Protein AF-A0A365YES0-F1 (afdb_monomer_lite)

Foldseek 3Di:
DPPDDDDDDDDDDDLVRLVVVLVVLVVVLVVLVVVLVCQVVVDDDDHNVVSVVVSVVSVLVSVLSVCVSVPDDPVVSVVVVVVVVVVVPDDDDDPPPDDDD

Structure (mmCIF, N/CA/C/O backbone):
data_AF-A0A365YES0-F1
#
_entry.id   AF-A0A365YES0-F1
#
loop_
_atom_site.group_PDB
_atom_site.id
_atom_site.type_symbol
_atom_site.label_atom_id
_atom_site.label_alt_id
_atom_site.label_comp_id
_atom_site.label_asym_id
_atom_site.label_entity_id
_atom_site.label_seq_id
_atom_site.pdbx_PDB_ins_code
_atom_site.Cartn_x
_atom_site.Cartn_y
_atom_site.Cartn_z
_atom_site.occupancy
_atom_site.B_iso_or_equiv
_atom_site.auth_seq_id
_atom_site.auth_comp_id
_atom_site.auth_asym_id
_atom_site.auth_atom_id
_atom_site.pdbx_PDB_model_num
ATOM 1 N N . MET A 1 1 ? 3.781 -22.588 -14.615 1.00 40.72 1 MET A N 1
ATOM 2 C CA . MET A 1 1 ? 3.786 -21.849 -13.334 1.00 40.72 1 MET A CA 1
ATOM 3 C C . MET A 1 1 ? 3.385 -22.807 -12.224 1.00 40.72 1 MET A C 1
ATOM 5 O O . MET A 1 1 ? 2.297 -23.363 -12.284 1.00 40.72 1 MET A O 1
ATOM 9 N N . THR A 1 2 ? 4.263 -23.078 -11.260 1.00 44.66 2 THR A N 1
ATOM 10 C CA . THR A 1 2 ? 3.923 -23.887 -10.082 1.00 44.66 2 THR A CA 1
ATOM 11 C C . THR A 1 2 ? 2.997 -23.066 -9.193 1.00 44.66 2 THR A C 1
ATOM 13 O O . THR A 1 2 ? 3.426 -22.099 -8.566 1.00 44.66 2 THR A O 1
ATOM 16 N N . ASN A 1 3 ? 1.715 -23.427 -9.184 1.00 56.94 3 ASN A N 1
ATOM 17 C CA . ASN A 1 3 ? 0.699 -22.781 -8.366 1.00 56.94 3 ASN A CA 1
ATOM 18 C C . ASN A 1 3 ? 0.967 -23.164 -6.904 1.00 56.94 3 ASN A C 1
ATOM 20 O O . ASN A 1 3 ? 0.573 -24.239 -6.449 1.00 56.94 3 ASN A O 1
ATOM 24 N N . ARG A 1 4 ? 1.768 -22.356 -6.195 1.00 71.62 4 ARG A N 1
ATOM 25 C CA . ARG A 1 4 ? 2.003 -22.593 -4.768 1.00 71.62 4 ARG A CA 1
ATOM 26 C C . ARG A 1 4 ? 0.661 -22.426 -4.055 1.00 71.62 4 ARG A C 1
ATOM 28 O O . ARG A 1 4 ? -0.029 -21.446 -4.332 1.00 71.62 4 ARG A O 1
ATOM 35 N N . PRO A 1 5 ? 0.289 -23.347 -3.153 1.00 78.00 5 PRO A N 1
ATOM 36 C CA . PRO A 1 5 ? -0.969 -23.235 -2.434 1.00 78.00 5 PRO A CA 1
ATOM 37 C C . PRO A 1 5 ? -1.022 -21.896 -1.696 1.00 78.00 5 PRO A C 1
ATOM 39 O O . PRO A 1 5 ? -0.046 -21.493 -1.051 1.00 78.00 5 PRO A O 1
ATOM 42 N N . ARG A 1 6 ? -2.162 -21.210 -1.820 1.00 76.81 6 ARG A N 1
ATOM 43 C CA . ARG A 1 6 ? -2.435 -19.974 -1.087 1.00 76.81 6 ARG A CA 1
ATOM 44 C C . ARG A 1 6 ? -2.355 -20.267 0.409 1.00 76.81 6 ARG A C 1
ATOM 46 O O . ARG A 1 6 ? -2.816 -21.311 0.865 1.00 76.81 6 ARG A O 1
ATOM 53 N N . LYS A 1 7 ? -1.736 -19.355 1.153 1.00 82.75 7 LYS A N 1
ATOM 54 C CA . LYS A 1 7 ? -1.705 -19.391 2.614 1.00 82.75 7 LYS A CA 1
ATOM 55 C C . LYS A 1 7 ? -2.470 -18.185 3.124 1.00 82.75 7 LYS A C 1
ATOM 57 O O . LYS A 1 7 ? -2.128 -17.063 2.761 1.00 82.75 7 LYS A O 1
ATOM 62 N N . ASP A 1 8 ? -3.468 -18.439 3.955 1.00 83.38 8 ASP A N 1
ATOM 63 C CA . ASP A 1 8 ? -4.287 -17.403 4.569 1.00 83.38 8 ASP A CA 1
ATOM 64 C C . ASP A 1 8 ? -3.839 -17.188 6.015 1.00 83.38 8 ASP A C 1
ATOM 66 O O . ASP A 1 8 ? -3.616 -18.142 6.764 1.00 83.38 8 ASP A O 1
ATOM 70 N N . ILE A 1 9 ? -3.678 -15.922 6.398 1.00 84.25 9 ILE A N 1
ATOM 71 C CA . ILE A 1 9 ? -3.339 -15.517 7.762 1.00 84.25 9 ILE A CA 1
ATOM 72 C C . ILE A 1 9 ? -4.460 -14.608 8.248 1.00 84.25 9 ILE A C 1
ATOM 74 O O . ILE A 1 9 ? -4.739 -13.578 7.637 1.00 84.25 9 ILE A O 1
ATOM 78 N N . HIS A 1 10 ? -5.103 -14.994 9.349 1.00 87.44 10 HIS A N 1
ATOM 79 C CA . HIS A 1 10 ? -6.107 -14.172 10.009 1.00 87.44 10 HIS A CA 1
ATOM 80 C C . HIS A 1 10 ? -5.431 -13.328 11.090 1.00 87.44 10 HIS A C 1
ATOM 82 O O . HIS A 1 10 ? -4.903 -13.871 12.061 1.00 87.44 10 HIS A O 1
ATOM 88 N N . LEU A 1 11 ? -5.433 -12.009 10.913 1.00 86.69 11 LEU A N 1
ATOM 89 C CA . LEU A 1 11 ? -4.833 -11.064 11.850 1.00 86.69 11 LEU A CA 1
ATOM 90 C C . LEU A 1 11 ? -5.926 -10.328 12.623 1.00 86.69 11 LEU A C 1
ATOM 92 O O . LEU A 1 11 ? -6.952 -9.940 12.069 1.00 86.69 11 LEU A O 1
ATOM 96 N N . SER A 1 12 ? -5.692 -10.120 13.913 1.00 90.25 12 SER A N 1
ATOM 97 C CA . SER A 1 12 ? -6.492 -9.236 14.757 1.00 90.25 12 SER A CA 1
ATOM 98 C C . SER A 1 12 ? -5.528 -8.246 15.384 1.00 90.25 12 SER A C 1
ATOM 100 O O . SER A 1 12 ? -4.673 -8.648 16.168 1.00 90.25 12 SER A O 1
ATOM 102 N N . LEU A 1 13 ? -5.622 -6.990 14.955 1.00 92.44 13 LEU A N 1
ATOM 103 C CA . LEU A 1 13 ? -4.640 -5.951 15.244 1.00 92.44 13 LEU A CA 1
ATOM 104 C C . LEU A 1 13 ? -5.290 -4.805 16.016 1.00 92.44 13 LEU A C 1
ATOM 106 O O . LEU A 1 13 ? -6.451 -4.462 15.773 1.00 92.44 13 LEU A O 1
ATOM 110 N N . THR A 1 14 ? -4.535 -4.213 16.933 1.00 94.25 14 THR A N 1
ATOM 111 C CA . THR A 1 14 ? -4.867 -2.933 17.566 1.00 94.25 14 THR A CA 1
ATOM 112 C C . THR A 1 14 ? -4.584 -1.765 16.612 1.00 94.25 14 THR A C 1
ATOM 114 O O . THR A 1 14 ? -3.979 -1.948 15.556 1.00 94.25 14 THR A O 1
ATOM 117 N N . GLY A 1 15 ? -5.044 -0.555 16.950 1.00 92.75 15 GLY A N 1
ATOM 118 C CA . GLY A 1 15 ? -4.868 0.624 16.088 1.00 92.75 15 GLY A CA 1
ATOM 119 C C . GLY A 1 15 ? -3.399 0.954 15.801 1.00 92.75 15 GLY A C 1
ATOM 120 O O . GLY A 1 15 ? -3.023 1.121 14.649 1.00 92.75 15 GLY A O 1
ATOM 121 N N . ASP A 1 16 ? -2.552 0.929 16.828 1.00 95.88 16 ASP A N 1
ATOM 122 C CA . ASP A 1 16 ? -1.099 1.100 16.707 1.00 95.88 16 ASP A CA 1
ATOM 123 C C . ASP A 1 16 ? -0.455 0.011 15.836 1.00 95.88 16 ASP A C 1
ATOM 125 O O . ASP A 1 16 ? 0.383 0.301 14.988 1.00 95.88 16 ASP A O 1
ATOM 129 N N . GLN A 1 17 ? -0.917 -1.237 15.946 1.00 96.69 17 GLN A N 1
ATOM 130 C CA . GLN A 1 17 ? -0.440 -2.324 15.087 1.00 96.69 17 GLN A CA 1
ATOM 131 C C . GLN A 1 17 ? -0.858 -2.151 13.617 1.00 96.69 17 GLN A C 1
ATOM 133 O O . GLN A 1 17 ? -0.144 -2.604 12.720 1.00 96.69 17 GLN A O 1
ATOM 138 N N . TYR A 1 18 ? -1.997 -1.503 13.345 1.00 95.88 18 TYR A N 1
ATOM 139 C CA . TYR A 1 18 ? -2.378 -1.110 11.985 1.00 95.88 18 TYR A CA 1
ATOM 140 C C . TYR A 1 18 ? -1.462 -0.014 11.430 1.00 95.88 18 TYR A C 1
ATOM 142 O O . TYR A 1 18 ? -1.081 -0.085 10.258 1.00 95.88 18 TYR A O 1
ATOM 150 N N . ASP A 1 19 ? -1.084 0.964 12.250 1.00 95.19 19 ASP A N 1
ATOM 151 C CA . ASP A 1 19 ? -0.173 2.045 11.858 1.00 95.19 19 ASP A CA 1
ATOM 152 C C . ASP A 1 19 ? 1.242 1.512 11.580 1.00 95.19 19 ASP A C 1
ATOM 154 O O . ASP A 1 19 ? 1.854 1.854 10.560 1.00 95.19 19 ASP A O 1
ATOM 158 N N . ASP A 1 20 ? 1.728 0.598 12.423 1.00 97.19 20 ASP A N 1
ATOM 159 C CA . ASP A 1 20 ? 3.001 -0.100 12.231 1.00 97.19 20 ASP A CA 1
ATOM 160 C C . ASP A 1 20 ? 2.995 -0.928 10.938 1.00 97.19 20 ASP A C 1
ATOM 162 O O . ASP A 1 20 ? 3.928 -0.852 10.132 1.00 97.19 20 ASP A O 1
ATOM 166 N N . LEU A 1 21 ? 1.921 -1.690 10.693 1.00 96.56 21 LEU A N 1
ATOM 167 C CA . LEU A 1 21 ? 1.769 -2.476 9.467 1.00 96.56 21 LEU A CA 1
ATOM 168 C C . LEU A 1 21 ? 1.718 -1.579 8.224 1.00 96.56 21 LEU A C 1
ATOM 170 O O . LEU A 1 21 ? 2.346 -1.890 7.212 1.00 96.56 21 LEU A O 1
ATOM 174 N N . THR A 1 22 ? 1.000 -0.460 8.299 1.00 96.94 22 THR A N 1
ATOM 175 C CA . THR A 1 22 ? 0.914 0.531 7.217 1.00 96.94 22 THR A CA 1
ATOM 176 C C . THR A 1 22 ? 2.301 1.085 6.892 1.00 96.94 22 THR A C 1
ATOM 178 O O . THR A 1 22 ? 2.724 1.038 5.736 1.00 96.94 22 THR A O 1
ATOM 181 N N . SER A 1 23 ? 3.049 1.510 7.911 1.00 97.75 23 SER A N 1
ATOM 182 C CA . SER A 1 23 ? 4.405 2.055 7.766 1.00 97.75 23 SER A CA 1
ATOM 183 C C . SER A 1 23 ? 5.391 1.030 7.185 1.00 97.75 23 SER A C 1
ATOM 185 O O . SER A 1 23 ? 6.213 1.350 6.318 1.00 97.75 23 SER A O 1
ATOM 187 N N . ALA A 1 24 ? 5.295 -0.232 7.615 1.00 97.88 24 ALA A N 1
ATOM 188 C CA . ALA A 1 24 ? 6.115 -1.318 7.084 1.00 97.88 24 ALA A CA 1
ATOM 189 C C . ALA A 1 24 ? 5.823 -1.587 5.597 1.00 97.88 24 ALA A C 1
ATOM 191 O O . ALA A 1 24 ? 6.749 -1.746 4.797 1.00 97.88 24 ALA A O 1
ATOM 192 N N . LEU A 1 25 ? 4.545 -1.598 5.205 1.00 97.88 25 LEU A N 1
ATOM 193 C CA . LEU A 1 25 ? 4.131 -1.794 3.814 1.00 97.88 25 LEU A CA 1
ATOM 194 C C . LEU A 1 25 ? 4.558 -0.630 2.912 1.00 97.88 25 LEU A C 1
ATOM 196 O O . LEU A 1 25 ? 5.022 -0.868 1.798 1.00 97.88 25 LEU A O 1
ATOM 200 N N . GLU A 1 26 ? 4.469 0.612 3.386 1.00 98.19 26 GLU A N 1
ATOM 201 C CA . GLU A 1 26 ? 4.973 1.788 2.663 1.00 98.19 26 GLU A CA 1
ATOM 202 C C . GLU A 1 26 ? 6.481 1.708 2.429 1.00 98.19 26 GLU A C 1
ATOM 204 O O . GLU A 1 26 ? 6.950 1.900 1.307 1.00 98.19 26 GLU A O 1
ATOM 209 N N . THR A 1 27 ? 7.239 1.353 3.468 1.00 98.50 27 THR A N 1
ATOM 210 C CA . THR A 1 27 ? 8.692 1.164 3.369 1.00 98.50 27 THR A CA 1
ATOM 211 C C . THR A 1 27 ? 9.039 0.087 2.338 1.00 98.50 27 THR A C 1
ATOM 213 O O . THR A 1 27 ? 9.933 0.270 1.505 1.00 98.50 27 THR A O 1
ATOM 216 N N . GLN A 1 28 ? 8.298 -1.025 2.341 1.00 98.06 28 GLN A N 1
ATOM 217 C CA . GLN A 1 28 ? 8.488 -2.105 1.377 1.00 98.06 28 GLN A CA 1
ATOM 218 C C . GLN A 1 28 ? 8.146 -1.673 -0.056 1.00 98.06 28 GLN A C 1
ATOM 220 O O . GLN A 1 28 ? 8.898 -1.990 -0.980 1.00 98.06 28 GLN A O 1
ATOM 225 N N . ARG A 1 29 ? 7.045 -0.934 -0.252 1.00 98.25 29 ARG A N 1
ATOM 226 C CA . ARG A 1 29 ? 6.653 -0.397 -1.563 1.00 98.25 29 ARG A CA 1
ATOM 227 C C . ARG A 1 29 ? 7.744 0.513 -2.123 1.00 98.25 29 ARG A C 1
ATOM 229 O O . ARG A 1 29 ? 8.196 0.287 -3.241 1.00 98.25 29 ARG A O 1
ATOM 236 N N . ASN A 1 30 ? 8.220 1.465 -1.321 1.00 98.31 30 ASN A N 1
ATOM 237 C CA . ASN A 1 30 ? 9.276 2.400 -1.718 1.00 98.31 30 ASN A CA 1
ATOM 238 C C . ASN A 1 30 ? 10.580 1.660 -2.078 1.00 98.31 30 ASN A C 1
ATOM 240 O O . ASN A 1 30 ? 11.266 2.019 -3.032 1.00 98.31 30 ASN A O 1
ATOM 244 N N . SER A 1 31 ? 10.902 0.577 -1.361 1.00 97.62 31 SER A N 1
ATOM 245 C CA . SER 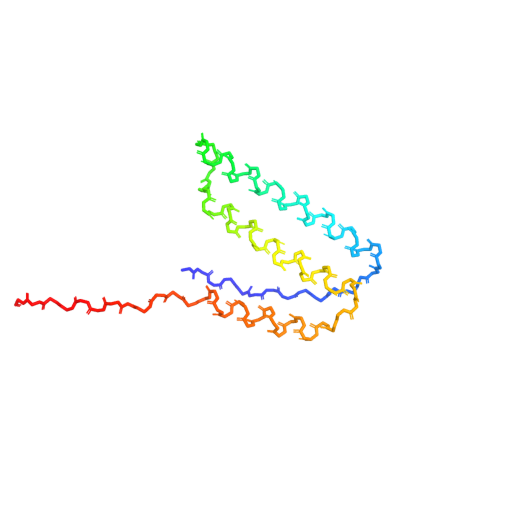A 1 31 ? 12.057 -0.272 -1.692 1.00 97.62 31 SER A CA 1
ATOM 246 C C . SER A 1 31 ? 11.903 -0.937 -3.067 1.00 97.62 31 SER A C 1
ATOM 248 O O . SER A 1 31 ? 12.854 -0.992 -3.843 1.00 97.62 31 SER A O 1
ATOM 250 N N . PHE A 1 32 ? 10.701 -1.412 -3.409 1.00 97.75 32 PHE A N 1
ATOM 251 C CA . PHE A 1 32 ? 10.426 -1.975 -4.735 1.00 97.75 32 PHE A CA 1
ATOM 252 C C . PHE A 1 32 ? 10.417 -0.920 -5.848 1.00 97.75 32 PHE A C 1
ATOM 254 O O . PHE A 1 32 ? 10.867 -1.217 -6.953 1.00 97.75 32 PHE A O 1
ATOM 261 N N . GLU A 1 33 ? 9.973 0.307 -5.574 1.00 97.94 33 GLU A N 1
ATOM 262 C CA . GLU A 1 33 ? 10.093 1.435 -6.511 1.00 97.94 33 GLU A CA 1
ATOM 263 C C . GLU A 1 33 ? 11.565 1.751 -6.816 1.00 97.94 33 GLU A C 1
ATOM 265 O O . GLU A 1 33 ? 11.935 1.958 -7.978 1.00 97.94 33 GLU A O 1
ATOM 270 N N . GLN A 1 34 ? 12.428 1.701 -5.795 1.00 97.44 34 GLN A N 1
ATOM 271 C CA . GLN A 1 34 ? 13.869 1.842 -5.985 1.00 97.44 34 GLN A CA 1
ATOM 272 C C . GLN A 1 34 ? 14.429 0.702 -6.844 1.00 97.44 34 GLN A C 1
ATOM 274 O O . GLN A 1 34 ? 15.148 0.965 -7.802 1.00 97.44 34 GLN A O 1
ATOM 279 N N . PHE A 1 35 ? 14.049 -0.552 -6.583 1.00 97.00 35 PHE A N 1
AT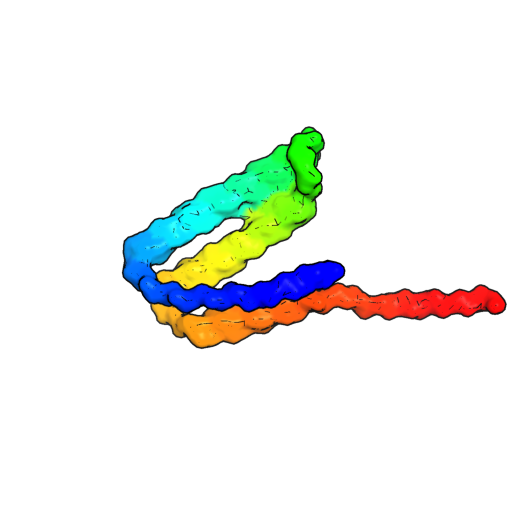OM 280 C CA . PHE A 1 35 ? 14.506 -1.678 -7.404 1.00 97.00 35 PHE A CA 1
ATOM 281 C C . PHE A 1 35 ? 14.018 -1.603 -8.854 1.00 97.00 35 PHE A C 1
ATOM 283 O O . PHE A 1 35 ? 14.763 -1.965 -9.762 1.00 97.00 35 PHE A O 1
ATOM 290 N N . ALA A 1 36 ? 12.805 -1.102 -9.099 1.00 96.62 36 ALA A N 1
ATOM 291 C CA . ALA A 1 36 ? 12.320 -0.857 -10.457 1.00 96.62 36 ALA A CA 1
ATOM 292 C C . ALA A 1 36 ? 13.177 0.200 -11.174 1.00 96.62 36 ALA A C 1
ATOM 294 O O . ALA A 1 36 ? 13.514 0.033 -12.349 1.00 96.62 36 ALA A O 1
ATOM 295 N N . THR A 1 37 ? 13.564 1.253 -10.449 1.00 96.38 37 THR A N 1
ATOM 296 C CA . THR A 1 37 ? 14.459 2.308 -10.944 1.00 96.38 37 THR A CA 1
ATOM 297 C C . THR A 1 37 ? 15.847 1.751 -11.260 1.00 96.38 37 THR A C 1
ATOM 299 O O . THR A 1 37 ? 16.370 1.983 -12.349 1.00 96.38 37 THR A O 1
ATOM 302 N N . ASP A 1 38 ? 16.422 0.964 -10.353 1.00 96.00 38 ASP A N 1
ATOM 303 C CA . ASP A 1 38 ? 17.731 0.331 -10.532 1.00 96.00 38 ASP A CA 1
ATOM 304 C C . ASP A 1 38 ? 17.726 -0.637 -11.726 1.00 96.00 38 ASP A C 1
ATOM 306 O O . ASP A 1 38 ? 18.623 -0.577 -12.571 1.00 96.00 38 ASP A O 1
ATOM 310 N N . ALA A 1 39 ? 16.674 -1.453 -11.862 1.00 95.25 39 ALA A N 1
ATOM 311 C CA . ALA A 1 39 ? 16.485 -2.364 -12.992 1.00 95.25 39 ALA A CA 1
ATOM 312 C C . ALA A 1 39 ? 16.374 -1.622 -14.327 1.00 95.25 39 ALA A C 1
ATOM 314 O O . ALA A 1 39 ? 16.984 -2.035 -15.314 1.00 95.25 39 ALA A O 1
ATOM 315 N N . ASN A 1 40 ? 15.666 -0.489 -14.356 1.00 94.38 40 ASN A N 1
ATOM 316 C CA . ASN A 1 40 ? 15.570 0.351 -15.552 1.00 94.38 40 ASN A CA 1
ATOM 317 C C . ASN A 1 40 ? 16.932 0.950 -15.950 1.00 94.38 40 ASN A C 1
ATOM 319 O O . ASN A 1 40 ? 17.185 1.201 -17.125 1.00 94.38 40 ASN A O 1
ATOM 323 N N . ASN A 1 41 ? 17.824 1.132 -14.976 1.00 94.69 41 ASN A N 1
ATOM 324 C CA . ASN A 1 41 ? 19.195 1.593 -15.182 1.00 94.69 41 ASN A CA 1
ATOM 325 C C . ASN A 1 41 ? 20.191 0.447 -15.456 1.00 94.69 41 ASN A C 1
ATOM 327 O O . ASN A 1 41 ? 21.392 0.693 -15.558 1.00 94.69 41 ASN A O 1
ATOM 331 N N . GLY A 1 42 ? 19.715 -0.797 -15.591 1.00 92.06 42 GLY A N 1
ATOM 332 C CA . GLY A 1 42 ? 20.539 -1.966 -15.908 1.00 92.06 42 GLY A CA 1
ATOM 333 C C . GLY A 1 42 ? 21.189 -2.653 -14.702 1.00 92.06 42 GLY A C 1
ATOM 334 O O . GLY A 1 42 ? 22.095 -3.465 -14.890 1.00 92.06 42 GLY A O 1
ATOM 335 N N . PHE A 1 43 ? 20.748 -2.358 -13.476 1.00 87.44 43 PHE A N 1
ATOM 336 C CA . PHE A 1 43 ? 21.243 -2.986 -12.249 1.00 87.44 43 PHE A CA 1
ATOM 337 C C . PHE A 1 43 ? 20.229 -3.981 -11.665 1.00 87.44 43 PHE A C 1
ATOM 339 O O . PHE A 1 43 ? 19.032 -3.721 -11.634 1.00 87.44 43 PHE A O 1
ATOM 346 N N . GLY A 1 44 ? 20.708 -5.105 -11.125 1.00 84.12 44 GLY A N 1
ATOM 347 C CA . GLY A 1 44 ? 19.869 -6.099 -10.442 1.00 84.12 44 GLY A CA 1
ATOM 348 C C . GLY A 1 44 ? 19.665 -7.398 -11.228 1.00 84.12 44 GLY A C 1
ATOM 349 O O . GLY A 1 44 ? 20.218 -7.592 -12.306 1.00 84.12 44 GLY A O 1
ATOM 350 N N . TYR A 1 45 ? 18.917 -8.331 -10.631 1.00 82.25 45 TYR A N 1
ATOM 351 C CA . TYR A 1 45 ? 18.698 -9.678 -11.183 1.00 82.25 45 TYR A CA 1
ATOM 352 C C . TYR A 1 45 ? 17.357 -9.832 -11.917 1.00 82.25 45 TYR A C 1
ATOM 354 O O . TYR A 1 45 ? 17.213 -10.713 -12.759 1.00 82.25 45 TYR A O 1
ATOM 362 N N . LEU A 1 46 ? 16.371 -8.996 -11.584 1.00 92.94 46 LEU A N 1
ATOM 363 C CA . LEU A 1 46 ? 15.012 -9.052 -12.127 1.00 92.94 46 LEU A CA 1
ATOM 364 C C . LEU A 1 46 ? 14.700 -7.760 -12.876 1.00 92.94 46 LEU A C 1
ATOM 366 O O . LEU A 1 46 ? 15.245 -6.708 -12.542 1.00 92.94 46 LEU A O 1
ATOM 370 N N . ASP A 1 47 ? 13.832 -7.861 -13.878 1.00 92.81 47 ASP A N 1
ATOM 371 C CA . ASP A 1 47 ? 13.484 -6.741 -14.745 1.00 92.81 47 ASP A CA 1
ATOM 372 C C . ASP A 1 47 ? 12.597 -5.691 -14.053 1.00 92.81 47 ASP A C 1
ATOM 374 O O . ASP A 1 47 ? 12.017 -5.900 -12.982 1.00 92.81 47 ASP A O 1
ATOM 378 N N . THR A 1 48 ? 12.494 -4.522 -14.688 1.00 95.19 48 THR A N 1
ATOM 379 C CA . THR A 1 48 ? 11.647 -3.420 -14.221 1.00 95.19 48 THR A CA 1
ATOM 380 C C . THR A 1 48 ? 10.186 -3.845 -14.093 1.00 95.19 48 THR A C 1
ATOM 382 O O . THR A 1 48 ? 9.541 -3.487 -13.112 1.00 95.19 48 THR A O 1
ATOM 385 N N . ALA A 1 49 ? 9.667 -4.641 -15.036 1.00 95.06 49 ALA A N 1
ATOM 386 C CA . ALA A 1 49 ? 8.268 -5.065 -15.050 1.00 95.06 49 ALA A CA 1
ATOM 387 C C . ALA A 1 49 ? 7.905 -5.899 -13.811 1.00 95.06 49 ALA A C 1
ATOM 389 O O . ALA A 1 49 ? 6.849 -5.695 -13.207 1.00 95.06 49 ALA A O 1
ATOM 390 N N . TYR A 1 50 ? 8.800 -6.788 -13.385 1.00 95.12 50 TYR A N 1
ATOM 391 C CA . TYR A 1 50 ? 8.656 -7.568 -12.168 1.00 95.12 50 TYR A CA 1
ATOM 392 C C . TYR A 1 50 ? 8.537 -6.660 -10.942 1.00 95.12 50 TYR A C 1
ATOM 394 O O . TYR A 1 50 ? 7.602 -6.813 -10.151 1.00 95.12 50 TYR A O 1
ATOM 402 N N . TRP A 1 51 ? 9.453 -5.700 -10.781 1.00 96.69 51 TRP A N 1
ATOM 403 C CA . TRP A 1 51 ? 9.440 -4.800 -9.626 1.00 96.69 51 TRP A CA 1
ATOM 404 C C . TRP A 1 51 ? 8.232 -3.866 -9.635 1.00 96.69 51 TRP A C 1
ATOM 406 O O . TRP A 1 51 ? 7.584 -3.717 -8.601 1.00 96.69 51 TRP A O 1
ATOM 416 N N . THR A 1 52 ? 7.849 -3.328 -10.795 1.00 96.50 52 THR A N 1
ATOM 417 C CA . THR A 1 52 ? 6.619 -2.539 -10.951 1.00 96.50 52 THR A CA 1
ATOM 418 C C . THR A 1 52 ? 5.383 -3.342 -10.546 1.00 96.50 52 THR A C 1
ATOM 420 O O . THR A 1 52 ? 4.546 -2.838 -9.797 1.00 96.50 52 THR A O 1
ATOM 423 N N . GLN A 1 53 ? 5.292 -4.613 -10.945 1.00 95.44 53 GLN A N 1
ATOM 424 C CA . GLN A 1 53 ? 4.198 -5.485 -10.516 1.00 95.44 53 GLN A CA 1
ATOM 425 C C . GLN A 1 53 ? 4.189 -5.676 -8.990 1.00 95.44 53 GLN A C 1
ATOM 427 O O . GLN A 1 53 ? 3.125 -5.632 -8.372 1.00 95.44 53 GLN A O 1
ATOM 432 N N . ARG A 1 54 ? 5.358 -5.847 -8.352 1.00 95.94 54 ARG A N 1
ATOM 433 C CA . ARG A 1 54 ? 5.444 -5.939 -6.882 1.00 95.94 54 ARG A CA 1
ATOM 434 C C . ARG A 1 54 ? 5.002 -4.643 -6.193 1.00 95.94 54 ARG A C 1
ATOM 436 O O . ARG A 1 54 ? 4.315 -4.720 -5.179 1.00 95.94 54 ARG A O 1
ATOM 443 N N . VAL A 1 55 ? 5.337 -3.471 -6.741 1.00 97.44 55 VAL A N 1
ATOM 444 C CA . VAL A 1 55 ? 4.850 -2.168 -6.243 1.00 97.44 55 VAL A CA 1
ATOM 445 C C . VAL A 1 55 ? 3.323 -2.120 -6.271 1.00 97.44 55 VAL A C 1
ATOM 447 O O . VAL A 1 55 ? 2.706 -1.776 -5.264 1.00 97.44 55 VAL A O 1
ATOM 450 N N . THR A 1 56 ? 2.706 -2.516 -7.389 1.00 96.31 56 THR A N 1
ATOM 451 C CA . THR A 1 56 ? 1.241 -2.552 -7.522 1.00 96.31 56 THR A CA 1
ATOM 452 C C . THR A 1 56 ? 0.594 -3.483 -6.496 1.00 96.31 56 THR A C 1
ATOM 454 O O . THR A 1 56 ? -0.375 -3.099 -5.846 1.00 96.31 56 THR A O 1
ATOM 457 N N . GLU A 1 57 ? 1.138 -4.684 -6.300 1.00 94.75 57 GLU A N 1
ATOM 458 C CA . GLU A 1 57 ? 0.601 -5.641 -5.325 1.00 94.75 57 GLU A CA 1
ATOM 459 C C . GLU A 1 57 ? 0.701 -5.133 -3.879 1.00 94.75 57 GLU A C 1
ATOM 461 O O . GLU A 1 57 ? -0.256 -5.260 -3.113 1.00 94.75 57 GLU A O 1
ATOM 466 N N . VAL A 1 58 ? 1.827 -4.517 -3.496 1.00 96.81 58 VAL A N 1
ATOM 467 C CA . VAL A 1 58 ? 1.976 -3.926 -2.155 1.00 96.81 58 VAL A CA 1
ATOM 468 C C . VAL A 1 58 ? 1.041 -2.732 -1.980 1.00 96.81 58 VAL A C 1
ATOM 470 O O . VAL A 1 58 ? 0.440 -2.593 -0.919 1.00 96.81 58 VAL A O 1
ATOM 473 N N . GLN A 1 59 ? 0.857 -1.907 -3.013 1.00 97.50 59 GLN A N 1
ATOM 474 C CA . GLN A 1 59 ? -0.089 -0.791 -2.974 1.00 97.50 59 GLN A CA 1
ATOM 475 C C . GLN A 1 59 ? -1.530 -1.278 -2.749 1.00 97.50 59 GLN A C 1
ATOM 477 O O . GLN A 1 59 ? -2.224 -0.752 -1.883 1.00 97.50 59 GLN A O 1
ATOM 482 N N . GLN A 1 60 ? -1.962 -2.335 -3.442 1.00 94.69 60 GLN A N 1
ATOM 483 C CA . GLN A 1 60 ? -3.287 -2.936 -3.238 1.00 94.69 60 GLN A CA 1
ATOM 484 C C . GLN A 1 60 ? -3.475 -3.479 -1.811 1.00 94.69 60 GLN A C 1
ATOM 486 O O . GLN A 1 60 ? -4.555 -3.350 -1.220 1.00 94.69 60 GLN A O 1
ATOM 491 N N . LEU A 1 61 ? -2.425 -4.076 -1.238 1.00 94.38 61 LEU A N 1
ATOM 492 C CA . LEU A 1 61 ? -2.435 -4.525 0.153 1.00 94.38 61 LEU A CA 1
ATOM 493 C C . LEU A 1 61 ? -2.503 -3.338 1.124 1.00 94.38 61 LEU A C 1
ATOM 495 O O . LEU A 1 61 ? -3.302 -3.367 2.057 1.00 94.38 61 LEU A O 1
ATOM 499 N N . LEU A 1 62 ? -1.727 -2.282 0.884 1.00 96.12 62 LEU A N 1
ATOM 500 C CA . LEU A 1 62 ? -1.728 -1.060 1.689 1.00 96.12 62 LEU A CA 1
ATOM 501 C C . LEU A 1 62 ? -3.118 -0.408 1.719 1.00 96.12 62 LEU A C 1
ATOM 503 O O . LEU A 1 62 ? -3.623 -0.074 2.790 1.00 96.12 62 LEU A O 1
ATOM 507 N N . ASP A 1 63 ? -3.773 -0.292 0.564 1.00 95.12 63 ASP A N 1
ATOM 508 C CA . ASP A 1 63 ? -5.130 0.256 0.466 1.00 95.12 63 ASP A CA 1
ATOM 509 C C . ASP A 1 63 ? -6.152 -0.618 1.208 1.00 95.12 63 ASP A C 1
ATOM 511 O O . ASP A 1 63 ? -7.084 -0.120 1.840 1.00 95.12 63 ASP A O 1
ATOM 515 N N . THR A 1 64 ? -5.956 -1.936 1.191 1.00 93.81 64 THR A N 1
ATOM 516 C CA . THR A 1 64 ? -6.769 -2.885 1.960 1.00 93.81 64 THR A CA 1
ATOM 517 C C . THR 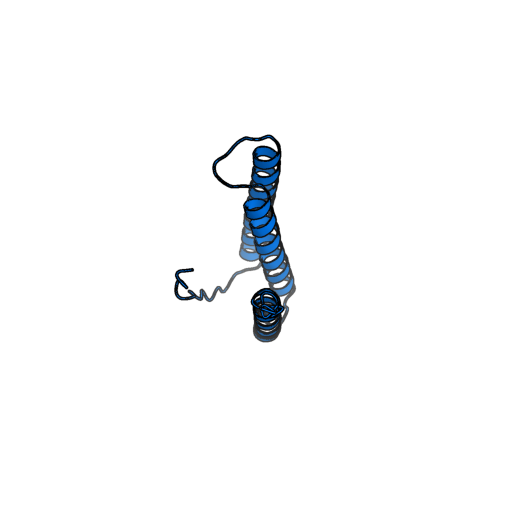A 1 64 ? -6.591 -2.690 3.467 1.00 93.81 64 THR A C 1
ATOM 519 O O . THR A 1 64 ? -7.584 -2.554 4.181 1.00 93.81 64 THR A O 1
ATOM 522 N N . VAL A 1 65 ? -5.348 -2.610 3.947 1.00 93.69 65 VAL A N 1
ATOM 523 C CA . VAL A 1 65 ? -5.028 -2.397 5.368 1.00 93.69 65 VAL A CA 1
ATOM 524 C C . VAL A 1 65 ? -5.591 -1.067 5.863 1.00 93.69 65 VAL A C 1
ATOM 526 O O . VAL A 1 65 ? -6.260 -1.042 6.893 1.00 93.69 65 VAL A O 1
ATOM 529 N N . ARG A 1 66 ? -5.419 0.020 5.103 1.00 94.31 66 ARG A N 1
ATOM 530 C CA . ARG A 1 66 ? -5.947 1.346 5.462 1.00 94.31 66 ARG A CA 1
ATOM 531 C C . ARG A 1 66 ? -7.470 1.357 5.575 1.00 94.31 66 ARG A C 1
ATOM 533 O O . ARG A 1 66 ? -8.008 1.936 6.513 1.00 94.31 66 ARG A O 1
ATOM 540 N N . ARG A 1 67 ? -8.186 0.688 4.665 1.00 93.50 67 ARG A N 1
ATOM 541 C CA . ARG A 1 67 ? -9.652 0.565 4.764 1.00 93.50 67 ARG A CA 1
ATOM 542 C C . ARG A 1 67 ? -10.081 -0.199 6.016 1.00 93.50 67 ARG A C 1
ATOM 544 O O . ARG A 1 67 ? -11.025 0.219 6.680 1.00 93.50 67 ARG A O 1
ATOM 551 N N . LEU A 1 68 ? -9.386 -1.285 6.353 1.00 92.31 68 LEU A N 1
ATOM 552 C CA . LEU A 1 68 ? -9.664 -2.062 7.566 1.00 92.31 68 LEU A CA 1
ATOM 553 C C . LEU A 1 68 ? -9.368 -1.262 8.842 1.00 92.31 68 LEU A C 1
ATOM 555 O O . LEU A 1 68 ? -10.174 -1.297 9.768 1.00 92.31 68 LEU A O 1
ATOM 559 N N . ALA A 1 69 ? -8.285 -0.482 8.863 1.00 90.25 69 ALA A N 1
ATOM 560 C CA . ALA A 1 69 ? -7.954 0.414 9.972 1.00 90.25 69 ALA A CA 1
ATOM 561 C C . ALA A 1 69 ? -9.042 1.479 10.213 1.00 90.25 69 ALA A C 1
ATOM 563 O O . ALA A 1 69 ? -9.334 1.830 11.353 1.00 90.25 69 ALA A O 1
ATOM 564 N N . LEU A 1 70 ? -9.708 1.941 9.147 1.00 92.19 70 LEU A N 1
ATOM 565 C CA . LEU A 1 70 ? -10.854 2.857 9.217 1.00 92.19 70 LEU A CA 1
ATOM 566 C C . LEU A 1 70 ? -12.178 2.173 9.619 1.00 92.19 70 LEU A C 1
ATOM 568 O O . LEU A 1 70 ? -13.223 2.822 9.631 1.00 92.19 70 LEU A O 1
ATOM 572 N N . GLY A 1 71 ? -12.157 0.877 9.944 1.00 90.38 71 GLY A N 1
ATOM 573 C CA . GLY A 1 71 ? -13.327 0.128 10.406 1.00 90.38 71 GLY A CA 1
ATOM 574 C C . GLY A 1 71 ? -14.187 -0.474 9.294 1.00 90.38 71 GLY A C 1
ATOM 575 O O . GLY A 1 71 ? -15.343 -0.823 9.541 1.00 90.38 71 GLY A O 1
ATOM 576 N N . ALA A 1 72 ? -13.664 -0.607 8.069 1.00 91.62 72 ALA A N 1
ATOM 577 C CA . ALA A 1 72 ? -14.371 -1.324 7.010 1.00 91.62 72 ALA A CA 1
ATOM 578 C C . ALA A 1 72 ? -14.645 -2.787 7.406 1.00 91.62 72 ALA A C 1
ATOM 580 O O . ALA A 1 72 ? -13.848 -3.426 8.094 1.00 91.62 72 ALA A O 1
ATOM 581 N N . ASN A 1 73 ? -15.765 -3.340 6.929 1.00 91.12 73 ASN A N 1
ATOM 582 C CA . ASN A 1 73 ? -16.118 -4.732 7.193 1.00 91.12 73 ASN A CA 1
ATOM 583 C C . ASN A 1 73 ? -15.125 -5.687 6.484 1.00 91.12 73 ASN A C 1
ATOM 585 O O . ASN A 1 73 ? -15.041 -5.648 5.251 1.00 91.12 73 ASN A O 1
ATOM 589 N N . PRO A 1 74 ? -14.422 -6.576 7.216 1.00 87.31 74 PRO A N 1
ATOM 590 C CA . PRO A 1 74 ? -13.432 -7.484 6.635 1.00 87.31 74 PRO A CA 1
ATOM 591 C C . PRO A 1 74 ? -13.974 -8.422 5.554 1.00 87.31 74 PRO A C 1
ATOM 593 O O . PRO A 1 74 ? -13.251 -8.748 4.615 1.00 87.31 74 PRO A O 1
ATOM 596 N N . GLU A 1 75 ? -15.236 -8.842 5.653 1.00 89.25 75 GLU A N 1
ATOM 597 C CA . GLU A 1 75 ? -15.853 -9.744 4.677 1.00 89.25 75 GLU A CA 1
ATOM 598 C C . GLU A 1 75 ? -16.097 -9.029 3.344 1.00 89.25 75 GLU A C 1
ATOM 600 O O . GLU A 1 75 ? -15.778 -9.569 2.286 1.00 89.25 75 GLU A O 1
ATOM 605 N N . VAL A 1 76 ? -16.568 -7.779 3.388 1.00 88.88 76 VAL A N 1
ATOM 606 C CA . VAL A 1 76 ? -16.755 -6.944 2.187 1.00 88.88 76 VAL A CA 1
ATOM 607 C C . VAL A 1 76 ? -15.414 -6.711 1.495 1.00 88.88 76 VAL A C 1
ATOM 609 O O . VAL A 1 76 ? -15.272 -6.958 0.300 1.00 88.88 76 VA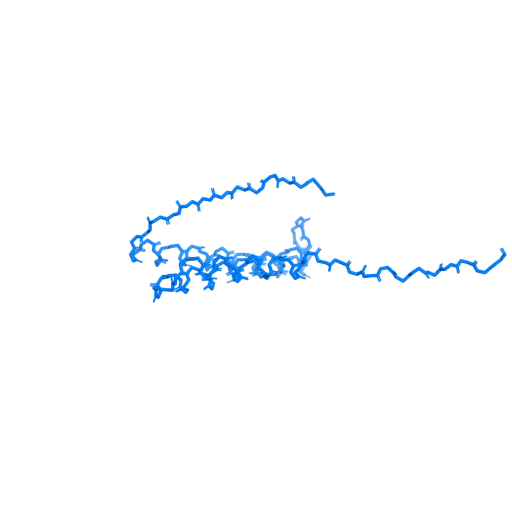L A O 1
ATOM 612 N N . VAL A 1 77 ? -14.401 -6.323 2.272 1.00 89.31 77 VAL A N 1
ATOM 613 C CA . VAL A 1 77 ? -13.045 -6.091 1.767 1.00 89.31 77 VAL A CA 1
ATOM 614 C C . VAL A 1 77 ? -12.447 -7.367 1.156 1.00 89.31 77 VAL A C 1
ATOM 616 O O . VAL A 1 77 ? -11.798 -7.299 0.111 1.00 89.31 77 VAL A O 1
ATOM 619 N N . ARG A 1 78 ? -12.691 -8.541 1.759 1.00 86.56 78 ARG A N 1
ATOM 620 C CA . ARG A 1 78 ? -12.243 -9.836 1.223 1.00 86.56 78 ARG A CA 1
ATOM 621 C C . ARG A 1 78 ? -12.914 -10.164 -0.109 1.00 86.56 78 ARG A C 1
ATOM 623 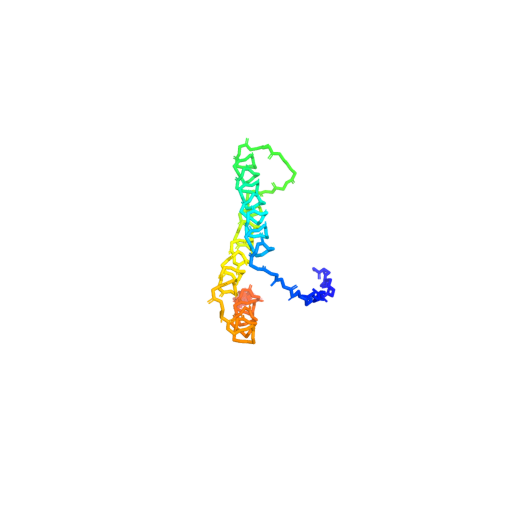O O . ARG A 1 78 ? -12.216 -10.573 -1.036 1.00 86.56 78 ARG A O 1
ATOM 630 N N . HIS A 1 79 ? -14.230 -9.981 -0.216 1.00 86.31 79 HIS A N 1
ATOM 631 C CA . HIS A 1 79 ? -14.966 -10.230 -1.456 1.00 86.31 79 HIS A CA 1
ATOM 632 C C . HIS A 1 79 ? -14.445 -9.363 -2.609 1.00 86.31 79 HIS A C 1
ATOM 634 O O . HIS A 1 79 ? -14.115 -9.893 -3.668 1.00 86.31 79 HIS A O 1
ATOM 640 N N . GLU A 1 80 ? -14.259 -8.063 -2.380 1.00 86.75 80 GLU A N 1
ATOM 641 C CA . GLU A 1 80 ? -13.710 -7.142 -3.384 1.00 86.75 80 GLU A CA 1
ATOM 642 C C . GLU A 1 80 ? -12.275 -7.508 -3.796 1.00 86.75 80 GLU A C 1
ATOM 644 O O . GLU A 1 80 ? -11.928 -7.494 -4.980 1.00 86.75 80 GLU A O 1
ATOM 649 N N . ALA A 1 81 ? -11.423 -7.869 -2.829 1.00 81.12 81 ALA A N 1
ATOM 650 C CA . ALA A 1 81 ? -10.057 -8.304 -3.110 1.00 81.12 81 ALA A CA 1
ATOM 651 C C . ALA A 1 81 ? -10.030 -9.594 -3.946 1.00 81.12 81 ALA A C 1
ATOM 653 O O . ALA A 1 81 ? -9.197 -9.745 -4.843 1.00 81.12 81 ALA A O 1
ATOM 654 N N . GLN A 1 82 ? -10.954 -10.519 -3.680 1.00 81.25 82 GLN A N 1
ATOM 655 C CA . GLN A 1 82 ? -11.078 -11.766 -4.424 1.00 81.25 82 GLN A CA 1
ATOM 656 C C . GLN A 1 82 ? -11.565 -11.522 -5.856 1.00 81.25 82 GLN A C 1
ATOM 658 O O . GLN A 1 82 ? -10.973 -12.072 -6.782 1.00 81.25 82 GLN A O 1
ATOM 663 N N . GLU A 1 83 ? -12.553 -10.645 -6.053 1.00 81.56 83 GLU A N 1
ATOM 664 C CA . GLU A 1 83 ? -13.007 -10.235 -7.386 1.00 81.56 83 GLU A CA 1
ATOM 665 C C . GLU A 1 83 ? -11.878 -9.603 -8.209 1.00 81.56 83 GLU A C 1
ATOM 667 O O . GLU A 1 83 ? -11.668 -9.981 -9.367 1.00 81.56 83 GLU A O 1
ATOM 672 N N . ASN A 1 84 ? -11.113 -8.690 -7.605 1.00 74.44 84 ASN A N 1
ATOM 673 C CA . ASN A 1 84 ? -9.972 -8.046 -8.254 1.00 74.44 84 ASN A CA 1
ATOM 674 C C . ASN A 1 84 ? -8.878 -9.054 -8.633 1.00 74.44 84 ASN A C 1
ATOM 676 O O . ASN A 1 84 ? -8.325 -8.970 -9.731 1.00 74.44 84 ASN A O 1
ATOM 680 N N . ALA A 1 85 ? -8.618 -10.057 -7.788 1.00 72.19 85 ALA A N 1
ATOM 681 C CA . ALA A 1 85 ? -7.676 -11.127 -8.108 1.00 72.19 85 ALA A CA 1
ATOM 682 C C . ALA A 1 85 ? -8.126 -11.963 -9.323 1.00 72.19 85 ALA A C 1
ATOM 684 O O . ALA A 1 85 ? -7.303 -12.295 -10.174 1.00 72.19 85 ALA A O 1
ATOM 685 N N . THR A 1 86 ? -9.424 -12.265 -9.456 1.00 70.56 86 THR A N 1
ATOM 686 C CA . THR A 1 86 ? -9.966 -12.974 -10.636 1.00 70.56 86 THR A CA 1
ATOM 687 C C . THR A 1 86 ? -9.886 -12.159 -11.925 1.00 70.56 86 THR A C 1
ATOM 689 O O . THR A 1 86 ? -9.628 -12.732 -12.982 1.00 70.56 86 THR A O 1
ATOM 692 N N . LYS A 1 87 ? -10.054 -10.831 -11.861 1.00 62.66 87 LYS A N 1
ATOM 693 C CA . LYS A 1 87 ? -9.935 -9.949 -13.038 1.00 62.66 87 LYS A CA 1
ATOM 694 C C . LYS A 1 87 ? -8.507 -9.911 -13.592 1.00 62.66 87 LYS A C 1
ATOM 696 O O . LYS A 1 87 ? -8.330 -9.895 -14.804 1.00 62.66 87 LYS A O 1
ATOM 701 N N . HIS A 1 88 ? -7.497 -9.960 -12.723 1.00 53.62 88 HIS A N 1
ATOM 702 C CA . HIS A 1 88 ? -6.084 -9.981 -13.122 1.00 53.62 88 HIS A CA 1
ATOM 703 C C . HIS A 1 88 ? -5.563 -11.368 -13.557 1.00 53.62 88 HIS A C 1
ATOM 705 O O . HIS A 1 88 ? -4.450 -11.459 -14.067 1.00 53.62 88 HIS A O 1
ATOM 711 N N . ALA A 1 89 ? -6.342 -12.443 -13.379 1.00 50.66 89 ALA A N 1
ATOM 712 C CA . ALA A 1 89 ? -5.943 -13.818 -13.700 1.00 50.66 89 ALA A CA 1
ATOM 713 C C . ALA A 1 89 ? -6.405 -14.320 -15.084 1.00 50.66 89 ALA A C 1
ATOM 715 O O . ALA A 1 89 ? -6.151 -15.478 -15.407 1.00 50.66 89 ALA A O 1
ATOM 716 N N . SER A 1 90 ? -7.073 -13.496 -15.900 1.00 34.12 90 SER A N 1
ATOM 717 C CA . SER A 1 90 ? -7.415 -13.854 -17.287 1.00 34.12 90 SER A CA 1
ATOM 718 C C . SER A 1 90 ? -6.369 -13.307 -18.264 1.00 34.12 90 SER A C 1
ATOM 720 O O . SER A 1 90 ? -6.389 -12.107 -18.541 1.00 34.12 90 SER A O 1
ATOM 722 N N . PRO A 1 91 ? -5.465 -14.140 -18.812 1.00 44.88 91 PRO A N 1
ATOM 723 C CA . PRO A 1 91 ? -4.725 -13.779 -20.004 1.00 44.88 91 PRO A CA 1
ATOM 724 C C . PRO A 1 91 ? -5.593 -14.055 -21.238 1.00 44.88 91 PRO A C 1
ATOM 726 O O . PRO A 1 91 ? -6.124 -15.149 -21.405 1.00 44.88 91 PRO A O 1
ATOM 729 N N . ASP A 1 92 ? -5.731 -13.022 -22.060 1.00 43.69 92 ASP A N 1
ATOM 730 C CA . ASP A 1 92 ? -5.647 -13.077 -23.520 1.00 43.69 92 ASP A CA 1
ATOM 731 C C . ASP A 1 92 ? -6.352 -14.263 -24.210 1.00 43.69 92 ASP A C 1
ATOM 733 O O . ASP A 1 92 ? -5.813 -15.364 -24.345 1.00 43.69 92 ASP A O 1
ATOM 737 N N . SER A 1 93 ? -7.578 -14.017 -24.685 1.00 40.75 93 SER A N 1
ATOM 738 C CA . SER A 1 93 ? -8.264 -14.892 -25.637 1.00 40.75 93 SER A CA 1
ATOM 739 C C . SER A 1 93 ? -7.389 -15.058 -26.878 1.00 40.75 93 SER A C 1
ATOM 741 O O . SER A 1 93 ? -7.291 -14.152 -27.705 1.00 40.75 93 SER A O 1
ATOM 743 N N . GLY A 1 94 ? -6.759 -16.227 -26.997 1.00 40.12 94 GLY A N 1
ATOM 744 C CA . GLY A 1 94 ? -5.944 -16.600 -28.143 1.00 40.12 94 GLY A CA 1
ATOM 745 C C . GLY A 1 94 ? -6.685 -16.343 -29.451 1.00 40.12 94 GLY A C 1
ATOM 746 O O . GLY A 1 94 ? -7.747 -16.908 -29.708 1.00 40.12 94 GLY A O 1
ATOM 747 N N . THR A 1 95 ? -6.112 -15.481 -3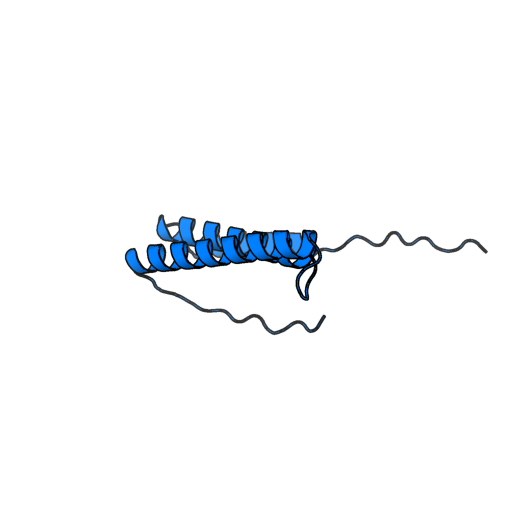0.288 1.00 44.56 95 THR A N 1
ATOM 748 C CA . THR A 1 95 ? -6.500 -15.401 -31.693 1.00 44.56 95 THR A CA 1
ATOM 749 C C . THR A 1 95 ? -5.921 -16.635 -32.379 1.00 44.56 95 THR A C 1
ATOM 751 O O . THR A 1 95 ? -4.726 -16.702 -32.660 1.00 44.56 95 THR A O 1
ATOM 754 N N . GLU A 1 96 ? -6.763 -17.642 -32.596 1.00 41.56 96 GLU A N 1
ATOM 755 C CA . GLU A 1 96 ? -6.453 -18.799 -33.432 1.00 41.56 96 GLU A CA 1
ATOM 756 C C . GLU A 1 96 ? -6.322 -18.325 -34.888 1.00 41.56 96 GLU A C 1
ATOM 758 O O . GLU A 1 96 ? -7.313 -18.094 -35.579 1.00 41.56 96 GLU A O 1
ATOM 763 N N . ILE A 1 97 ? -5.087 -18.125 -35.355 1.00 52.88 97 ILE A N 1
ATOM 764 C CA . ILE A 1 97 ? -4.803 -17.932 -36.779 1.00 52.88 97 ILE A CA 1
ATOM 765 C C . ILE A 1 97 ? -4.495 -19.316 -37.355 1.00 52.88 97 ILE A C 1
ATOM 767 O O . ILE A 1 97 ? -3.373 -19.808 -37.249 1.00 52.88 97 ILE A O 1
ATOM 771 N N . GLY A 1 98 ? -5.512 -19.973 -37.914 1.00 45.75 98 GLY A N 1
ATOM 772 C CA . GLY A 1 98 ? -5.335 -21.223 -38.655 1.00 45.75 98 GLY A CA 1
ATOM 773 C C . GLY A 1 98 ? -4.505 -20.992 -39.928 1.00 45.75 98 GLY A C 1
ATOM 774 O O . GLY A 1 98 ? -4.696 -19.969 -40.595 1.00 45.75 98 GLY A O 1
ATOM 775 N N . PRO A 1 99 ? -3.579 -21.895 -40.299 1.00 58.78 99 PRO A N 1
ATOM 776 C CA . PRO A 1 99 ? -2.842 -21.745 -41.541 1.00 58.78 99 PRO A CA 1
ATOM 777 C C . PRO A 1 99 ? -3.750 -22.095 -42.724 1.00 58.78 99 PRO A C 1
ATOM 779 O O . PRO A 1 99 ? -4.410 -23.132 -42.737 1.00 58.78 99 PRO A O 1
ATOM 782 N N . GLN A 1 100 ? -3.758 -21.224 -43.732 1.00 45.69 100 GLN A N 1
ATOM 783 C CA . GLN A 1 100 ? -4.159 -21.595 -45.085 1.00 45.69 100 GLN A CA 1
ATOM 784 C C . GLN A 1 100 ? -2.951 -22.221 -45.787 1.00 45.69 100 GLN A C 1
ATOM 786 O O . GLN A 1 100 ? -1.887 -21.600 -45.836 1.00 45.69 100 GLN A O 1
ATOM 791 N N . GLY A 1 101 ? -3.126 -23.432 -46.316 1.00 44.72 101 GLY A N 1
ATOM 792 C CA . GLY A 1 101 ? -2.125 -24.164 -47.092 1.00 44.72 101 GLY A CA 1
ATOM 793 C C . GLY A 1 101 ? -2.523 -25.612 -47.295 1.00 44.72 101 GLY A C 1
ATOM 794 O O . GLY A 1 101 ? -2.353 -26.382 -46.329 1.00 44.72 101 GLY A O 1
#

pLDDT: mean 83.67, std 18.4, range [34.12, 98.5]

Sequence (101 aa):
MTNRPRKDIHLSLTGDQYDDLTSALETQRNSFEQFATDANNGFGYLDTAYWTQRVTEVQQLLDTVRRLALGANPEVVRHEAQENATKHASPDSGTEIGPQG

Radius of gyration: 18.29 Å; chains: 1; bounding box: 38×27×65 Å

Organism: NCBI:txid453836

Secondary structure (DSSP, 8-state):
---PPP--------HHHHHHHHHHHHHHHHHHHHHHHHHHTT-SSS-HHHHHHHHHHHHHHHHHHHHHHTT--HHHHHHHHHHHHHHHT--------PPP-